Protein AF-A0A139CSY5-F1 (afdb_monomer_lite)

Secondary structure (DSSP, 8-state):
-------S-----S-EE-TTT-----HHHHH-TT--EEEETTEEEE-TTT-----HHHHH-TT--EE-HHHHHHHHHHHHHHHHHHHHHT---HHHHHHHHHHHHHHHHHHHHHHHHHHHHHTT---

Radius of gyration: 18.9 Å; chains: 1; bounding box: 46×35×54 Å

pLDDT: mean 87.31, std 15.64, range [30.72, 98.31]

Foldseek 3Di:
DDPPCPPDPPLLQEWDFQQVQFPLPCQLCVFQPQNQWDADPSGIDGNSVRDPRPCRSQVRRPRSRTHHSVVVVVVVVVVVVVVLVVVLVVDPDPVVNVVSVVVVVVVVVVSVVVVVVVVVVVVPDPD

Sequence (127 aa):
MNVYINTLCRVDTVPLVIKKKCVSCKKCVKKCPVDAISMNKGKALIDNDICINCGKCIKICPVKAILKNKEIVELEVESNIKSLKKGLEKSKNKKSRKRMVKNRMRQLKMQDRIIRKTIKEMKHLKL

Structure (mmCIF, N/CA/C/O backbone):
data_AF-A0A139CSY5-F1
#
_entry.id   AF-A0A139CSY5-F1
#
loop_
_atom_site.group_PDB
_atom_site.id
_atom_site.type_symbol
_atom_site.label_atom_id
_atom_site.label_alt_id
_atom_site.label_comp_id
_atom_site.label_asym_id
_atom_site.label_entity_id
_atom_site.label_seq_id
_atom_site.pdbx_PDB_ins_code
_atom_site.Cartn_x
_atom_site.Cartn_y
_atom_site.Cartn_z
_atom_site.occupancy
_atom_site.B_iso_or_equiv
_atom_site.auth_seq_id
_atom_site.auth_comp_id
_atom_site.auth_asym_id
_atom_site.auth_atom_id
_atom_site.pdbx_PDB_model_num
ATOM 1 N N . MET A 1 1 ? 10.394 -25.115 10.606 1.00 32.66 1 MET A N 1
ATOM 2 C CA . MET A 1 1 ? 9.950 -25.098 9.196 1.00 32.66 1 MET A CA 1
ATOM 3 C C . MET A 1 1 ? 9.064 -23.874 8.984 1.00 32.66 1 MET A C 1
ATOM 5 O O . MET A 1 1 ? 7.991 -23.815 9.561 1.00 32.66 1 MET A O 1
ATOM 9 N N . ASN A 1 2 ? 9.597 -22.866 8.286 1.00 32.47 2 ASN A N 1
ATOM 10 C CA . ASN A 1 2 ? 8.948 -21.652 7.767 1.00 32.47 2 ASN A CA 1
ATOM 11 C C . ASN A 1 2 ? 7.807 -21.005 8.575 1.00 32.47 2 ASN A C 1
ATOM 13 O O . ASN A 1 2 ? 6.630 -21.115 8.239 1.00 32.47 2 ASN A O 1
ATOM 17 N N . VAL A 1 3 ? 8.184 -20.171 9.549 1.00 30.72 3 VAL A N 1
ATOM 18 C CA . VAL A 1 3 ? 7.341 -19.047 9.975 1.00 30.72 3 VAL A CA 1
ATOM 19 C C . VAL A 1 3 ? 7.472 -17.964 8.899 1.00 30.72 3 VAL A C 1
ATOM 21 O O . VAL A 1 3 ? 8.251 -17.024 9.043 1.00 30.72 3 VAL A O 1
ATOM 24 N N . TYR A 1 4 ? 6.751 -18.108 7.784 1.00 38.88 4 TYR A N 1
ATOM 25 C CA . TYR A 1 4 ? 6.492 -16.972 6.899 1.00 38.88 4 TYR A CA 1
ATOM 26 C C . TYR A 1 4 ? 5.671 -15.967 7.706 1.00 38.88 4 TYR A C 1
ATOM 28 O O . TYR A 1 4 ? 4.453 -16.094 7.840 1.00 38.88 4 TYR A O 1
ATOM 36 N N . ILE A 1 5 ? 6.355 -14.987 8.296 1.00 40.25 5 ILE A N 1
ATOM 37 C CA . ILE A 1 5 ? 5.742 -13.817 8.920 1.00 40.25 5 ILE A CA 1
ATOM 38 C C . ILE A 1 5 ? 5.084 -13.017 7.792 1.00 40.25 5 ILE A C 1
ATOM 40 O O . ILE A 1 5 ? 5.633 -12.056 7.267 1.00 40.25 5 ILE A O 1
ATOM 44 N N . ASN A 1 6 ? 3.873 -13.419 7.422 1.00 43.91 6 ASN A N 1
ATOM 45 C CA . ASN A 1 6 ? 2.953 -12.643 6.598 1.00 43.91 6 ASN A CA 1
ATOM 46 C C . ASN A 1 6 ? 2.194 -11.619 7.473 1.00 43.91 6 ASN A C 1
ATOM 48 O O . ASN A 1 6 ? 0.984 -11.438 7.356 1.00 43.91 6 ASN A O 1
ATOM 52 N N . THR A 1 7 ? 2.899 -10.996 8.424 1.00 41.47 7 THR A N 1
ATOM 53 C CA . THR A 1 7 ? 2.322 -10.154 9.490 1.00 41.47 7 THR A CA 1
ATOM 54 C C . THR A 1 7 ? 3.149 -8.904 9.784 1.00 41.47 7 THR A C 1
ATOM 56 O O . THR A 1 7 ? 3.097 -8.351 10.882 1.00 41.47 7 THR A O 1
ATOM 59 N N . LEU A 1 8 ? 3.874 -8.385 8.795 1.00 46.59 8 LEU A N 1
ATOM 60 C CA . LEU A 1 8 ? 4.158 -6.952 8.773 1.00 46.59 8 LEU A CA 1
ATOM 61 C C . LEU A 1 8 ? 2.940 -6.281 8.142 1.00 46.59 8 LEU A C 1
ATOM 63 O O . LEU A 1 8 ? 2.536 -6.643 7.042 1.00 46.59 8 LEU A O 1
ATOM 67 N N . CYS A 1 9 ? 2.302 -5.377 8.891 1.00 44.44 9 CYS A N 1
ATOM 68 C CA . CYS A 1 9 ? 1.190 -4.550 8.432 1.00 44.44 9 CYS A CA 1
ATOM 69 C C . CYS A 1 9 ? 1.441 -4.120 6.986 1.00 44.44 9 CYS A C 1
ATOM 71 O O . CYS A 1 9 ? 2.410 -3.411 6.723 1.00 44.44 9 CYS A O 1
ATOM 73 N N . ARG A 1 10 ? 0.604 -4.616 6.070 1.00 50.03 10 ARG A N 1
ATOM 74 C CA . ARG A 1 10 ? 0.765 -4.496 4.623 1.00 50.03 10 ARG A CA 1
ATOM 75 C C . ARG A 1 10 ? 0.462 -3.061 4.183 1.00 50.03 10 ARG A C 1
ATOM 77 O O . ARG A 1 10 ? -0.546 -2.779 3.547 1.00 50.03 10 ARG A O 1
ATOM 84 N N . VAL A 1 11 ? 1.311 -2.123 4.589 1.00 56.06 11 VAL A N 1
ATOM 85 C CA . VAL A 1 11 ? 1.415 -0.847 3.897 1.00 56.06 11 VAL A CA 1
ATOM 86 C C . VAL A 1 11 ? 2.229 -1.189 2.664 1.00 56.06 11 VAL A C 1
ATOM 88 O O . VAL A 1 11 ? 3.455 -1.199 2.716 1.00 56.06 11 VAL A O 1
ATOM 91 N N . ASP A 1 12 ? 1.548 -1.611 1.600 1.00 64.19 12 ASP A N 1
ATOM 92 C CA . ASP A 1 12 ? 2.188 -1.831 0.310 1.00 64.19 12 ASP A CA 1
ATOM 93 C C . ASP A 1 12 ? 2.800 -0.481 -0.090 1.00 64.19 12 ASP A C 1
ATOM 95 O O . ASP A 1 12 ? 2.103 0.441 -0.511 1.00 64.19 12 ASP A O 1
ATOM 99 N N . THR A 1 13 ? 4.104 -0.314 0.131 1.00 68.94 13 THR A N 1
ATOM 100 C CA . THR A 1 13 ? 4.843 0.928 -0.129 1.00 68.94 13 THR A CA 1
ATOM 101 C C . THR A 1 13 ? 5.131 1.090 -1.615 1.00 68.94 13 THR A C 1
ATOM 103 O O . THR A 1 13 ? 6.117 1.716 -1.984 1.00 68.94 13 THR A O 1
ATOM 106 N N . VAL A 1 14 ? 4.290 0.532 -2.476 1.00 83.31 14 VAL A N 1
ATOM 107 C CA . VAL A 1 14 ? 4.338 0.754 -3.914 1.00 83.31 14 VAL A CA 1
ATOM 108 C C . VAL A 1 14 ? 3.211 1.683 -4.336 1.00 83.31 14 VAL A C 1
ATOM 110 O O . VAL A 1 14 ? 2.225 1.852 -3.611 1.00 83.31 14 VAL A O 1
ATOM 113 N N . PRO A 1 15 ? 3.286 2.250 -5.548 1.00 90.06 15 PRO A N 1
ATOM 114 C CA . PRO A 1 15 ? 2.179 3.014 -6.087 1.00 90.06 15 PRO A CA 1
ATOM 115 C C . PRO A 1 15 ? 0.888 2.178 -6.174 1.00 90.06 15 PRO A C 1
ATOM 117 O O . PRO A 1 15 ? 0.857 1.104 -6.773 1.00 90.06 15 PRO A O 1
ATOM 120 N N . LEU A 1 16 ? -0.212 2.683 -5.616 1.00 89.44 16 LEU A N 1
ATOM 121 C CA . LEU A 1 16 ? -1.491 1.967 -5.601 1.00 89.44 16 LEU A CA 1
ATOM 122 C C . LEU A 1 16 ? -2.243 2.154 -6.922 1.00 89.44 16 LEU A C 1
ATOM 124 O O . LEU A 1 16 ? -2.526 3.283 -7.325 1.00 89.44 16 LEU A O 1
ATOM 128 N N . VAL A 1 17 ? -2.656 1.053 -7.555 1.00 92.31 17 VAL A N 1
ATOM 129 C CA . VAL A 1 17 ? -3.521 1.082 -8.745 1.00 92.31 17 VAL A CA 1
ATOM 130 C C . VAL A 1 17 ? -5.000 1.087 -8.345 1.00 92.31 17 VAL A C 1
ATOM 132 O O . VAL A 1 17 ? -5.549 0.092 -7.869 1.00 92.31 17 VAL A O 1
ATOM 135 N N . ILE A 1 18 ? -5.701 2.178 -8.645 1.00 93.12 18 ILE A N 1
ATOM 136 C CA . ILE A 1 18 ? -7.159 2.266 -8.547 1.00 93.12 18 ILE A CA 1
ATOM 137 C C . ILE A 1 18 ? -7.774 1.485 -9.718 1.00 93.12 18 ILE A C 1
ATOM 139 O O . ILE A 1 18 ? -7.982 2.022 -10.812 1.00 93.12 18 ILE A O 1
ATOM 143 N N . LYS A 1 19 ? -8.106 0.206 -9.494 1.00 93.44 19 LYS A N 1
ATOM 144 C CA . LYS A 1 19 ? -8.629 -0.712 -10.532 1.00 93.44 19 LYS A CA 1
ATOM 145 C C . LYS A 1 19 ? -9.820 -0.141 -11.317 1.00 93.44 19 LYS A C 1
ATOM 147 O O . LYS A 1 19 ? -9.879 -0.308 -12.535 1.00 93.44 19 LYS A O 1
ATOM 152 N N . LYS A 1 20 ? -10.724 0.594 -10.658 1.00 95.50 20 LYS A N 1
ATOM 153 C CA . LYS A 1 20 ? -11.876 1.245 -11.314 1.00 95.50 20 LYS A CA 1
ATOM 154 C C . LYS A 1 20 ? -11.494 2.347 -12.313 1.00 95.50 20 LYS A C 1
ATOM 156 O O . LYS A 1 20 ? -12.227 2.562 -13.263 1.00 95.50 20 LYS A O 1
ATOM 161 N N . LYS A 1 21 ? -10.345 3.011 -12.134 1.00 96.31 21 LYS A N 1
ATOM 162 C CA . LYS A 1 21 ? -9.845 4.053 -13.052 1.00 96.31 21 LYS A CA 1
ATOM 163 C C . LYS A 1 21 ? -8.924 3.501 -14.140 1.00 96.31 21 LYS A C 1
ATOM 165 O O . LYS A 1 21 ? -8.732 4.142 -15.162 1.00 96.31 21 LYS A O 1
ATOM 170 N N . CYS A 1 22 ? -8.301 2.343 -13.924 1.00 97.81 22 CYS A N 1
ATOM 171 C CA . CYS A 1 22 ? -7.352 1.773 -14.877 1.00 97.81 22 CYS A CA 1
ATOM 172 C C . CYS A 1 22 ? -8.057 1.332 -16.173 1.00 97.81 22 CYS A C 1
ATOM 174 O O . CYS A 1 22 ? -8.915 0.452 -16.142 1.00 97.81 22 CYS A O 1
ATOM 176 N N . VAL A 1 23 ? -7.638 1.897 -17.308 1.00 97.75 23 VAL A N 1
ATOM 177 C CA . VAL A 1 23 ? -8.173 1.618 -18.658 1.00 97.75 23 VAL A CA 1
ATOM 178 C C . VAL A 1 23 ? -7.288 0.675 -19.483 1.00 97.75 23 VAL A C 1
ATOM 180 O O . VAL A 1 23 ? -7.315 0.692 -20.705 1.00 97.75 23 VAL A O 1
ATOM 183 N N . SER A 1 24 ? -6.424 -0.104 -18.828 1.00 97.56 24 SER A N 1
ATOM 184 C CA . SER A 1 24 ? -5.666 -1.188 -19.482 1.00 97.56 24 SER A CA 1
ATOM 1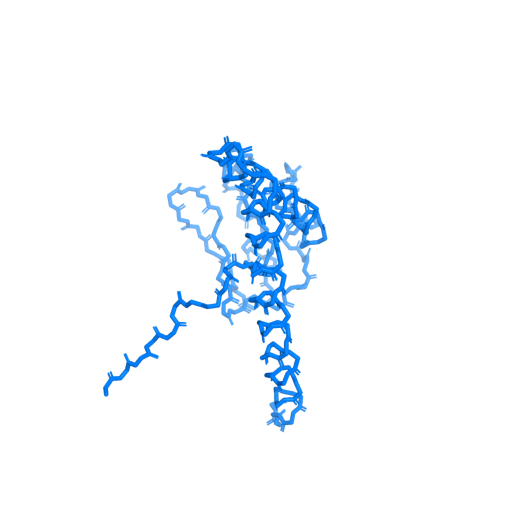85 C C . SER A 1 24 ? -4.729 -0.767 -20.628 1.00 97.56 24 SER A C 1
ATOM 187 O O . SER A 1 24 ? -4.285 -1.615 -21.391 1.00 97.56 24 SER A O 1
ATOM 189 N N . CYS A 1 25 ? -4.356 0.515 -20.728 1.00 97.88 25 CYS A N 1
ATOM 190 C CA . CYS A 1 25 ? -3.542 1.047 -21.835 1.00 97.88 25 CYS A CA 1
ATOM 191 C C . CYS A 1 25 ? -2.058 0.617 -21.838 1.00 97.88 25 CYS A C 1
ATOM 193 O O . CYS A 1 25 ? -1.310 0.992 -22.738 1.00 97.88 25 CYS A O 1
ATOM 195 N N . LYS A 1 26 ? -1.600 -0.115 -20.811 1.00 97.94 26 LYS A N 1
ATOM 196 C CA . LYS A 1 26 ? -0.237 -0.674 -20.659 1.00 97.94 26 LYS A CA 1
ATOM 197 C C . LYS A 1 26 ? 0.936 0.331 -20.686 1.00 97.94 26 LYS A C 1
ATOM 199 O O . LYS A 1 26 ? 2.088 -0.088 -20.641 1.00 97.94 26 LYS A O 1
ATOM 204 N N . LYS A 1 27 ? 0.698 1.651 -20.684 1.00 98.31 27 LYS A N 1
ATOM 205 C CA . LYS A 1 27 ? 1.777 2.666 -20.651 1.00 98.31 27 LYS A CA 1
ATOM 206 C C . LYS A 1 27 ? 2.686 2.545 -19.420 1.00 98.31 27 LYS A C 1
ATOM 208 O O . LYS A 1 27 ? 3.887 2.757 -19.532 1.00 98.31 27 LYS A O 1
ATOM 213 N N . CYS A 1 28 ? 2.120 2.198 -18.262 1.00 98.25 28 CYS A N 1
ATOM 214 C CA . CYS A 1 28 ? 2.878 1.978 -17.028 1.00 98.25 28 CYS A CA 1
ATOM 215 C C . CYS A 1 28 ? 3.812 0.765 -17.123 1.00 98.25 28 CYS A C 1
ATOM 217 O O . CYS A 1 28 ? 4.958 0.882 -16.706 1.00 98.25 28 CYS A O 1
ATOM 219 N N . VAL A 1 29 ? 3.346 -0.336 -17.724 1.00 98.12 29 VAL A N 1
ATOM 220 C CA . VAL A 1 29 ? 4.141 -1.548 -17.983 1.00 98.12 29 VAL A CA 1
ATOM 221 C C . VAL A 1 29 ? 5.369 -1.188 -18.819 1.00 98.12 29 VAL A C 1
ATOM 223 O O . VAL A 1 29 ? 6.489 -1.341 -18.356 1.00 98.12 29 VAL A O 1
ATOM 226 N N . LYS A 1 30 ? 5.166 -0.550 -19.982 1.00 97.94 30 LYS A N 1
ATOM 227 C CA . LYS A 1 30 ? 6.250 -0.166 -20.911 1.00 97.94 30 LYS A CA 1
ATOM 228 C C . LYS A 1 30 ? 7.286 0.817 -20.343 1.00 97.94 30 LYS A C 1
ATOM 230 O O . LYS A 1 30 ? 8.316 1.039 -20.968 1.00 97.94 30 LYS A O 1
ATOM 235 N N . LYS A 1 31 ? 6.983 1.512 -19.243 1.00 98.00 31 LYS A N 1
ATOM 236 C CA . LYS A 1 31 ? 7.868 2.531 -18.648 1.00 98.00 31 LYS A CA 1
ATOM 237 C C . LYS A 1 31 ? 8.459 2.108 -17.308 1.00 98.00 31 LYS A C 1
ATOM 239 O O . LYS A 1 31 ? 9.216 2.893 -16.730 1.00 98.00 31 LYS A O 1
ATOM 244 N N . CYS A 1 32 ? 8.117 0.923 -16.808 1.00 98.00 32 CYS A N 1
ATOM 245 C CA . CYS A 1 32 ? 8.731 0.387 -15.605 1.00 98.00 32 CYS A CA 1
ATOM 246 C C . CYS A 1 32 ? 10.181 -0.011 -15.925 1.00 98.00 32 CYS A C 1
ATOM 248 O O . CYS A 1 32 ? 10.379 -0.829 -16.809 1.00 98.00 32 CYS A O 1
ATOM 250 N N . PRO A 1 33 ? 11.199 0.563 -15.263 1.00 97.56 33 PRO A N 1
ATOM 251 C CA . PRO A 1 33 ? 12.598 0.273 -15.587 1.00 97.56 33 PRO A CA 1
ATOM 252 C C . PRO A 1 33 ? 13.097 -1.064 -15.022 1.00 97.56 33 PRO A C 1
ATOM 254 O O . PRO A 1 33 ? 14.224 -1.443 -15.293 1.00 97.56 33 PRO A O 1
ATOM 257 N N . VAL A 1 34 ? 12.286 -1.715 -14.189 1.00 97.50 34 VAL A N 1
ATOM 258 C CA . VAL A 1 34 ? 12.605 -2.960 -13.475 1.00 97.50 34 VAL A CA 1
ATOM 259 C C . VAL A 1 34 ? 11.511 -4.009 -13.689 1.00 97.50 34 VAL A C 1
ATOM 261 O O . VAL A 1 34 ? 11.353 -4.907 -12.878 1.00 97.50 34 VAL A O 1
ATOM 264 N N . ASP A 1 35 ? 10.656 -3.815 -14.700 1.00 97.06 35 ASP A N 1
ATOM 265 C CA . ASP A 1 35 ? 9.571 -4.735 -15.075 1.00 97.06 35 ASP A CA 1
ATOM 266 C C . ASP A 1 35 ? 8.607 -5.166 -13.950 1.00 97.06 35 ASP A C 1
ATOM 268 O O . ASP A 1 35 ? 7.838 -6.110 -14.086 1.00 97.06 35 ASP A O 1
ATOM 272 N N . ALA A 1 36 ? 8.529 -4.384 -12.870 1.00 96.94 36 ALA A N 1
ATOM 273 C CA . ALA A 1 36 ? 7.663 -4.641 -11.716 1.00 96.94 36 ALA A CA 1
ATOM 274 C C . ALA A 1 36 ? 6.149 -4.486 -11.983 1.00 96.94 36 ALA A C 1
ATOM 276 O O . ALA A 1 36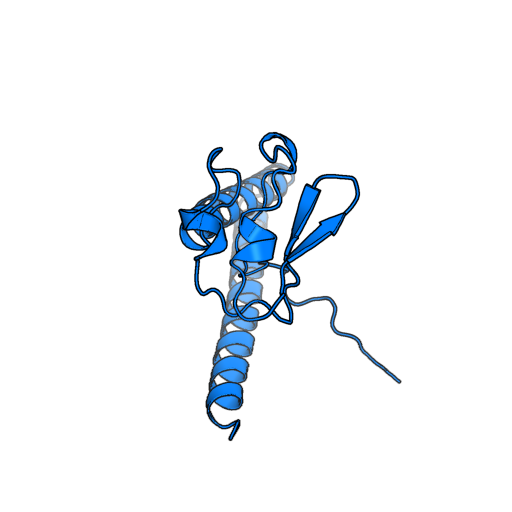 ? 5.376 -4.382 -11.035 1.00 96.94 36 ALA A O 1
ATOM 277 N N . ILE A 1 37 ? 5.686 -4.354 -13.232 1.00 97.38 37 ILE A N 1
ATOM 278 C CA . ILE A 1 37 ? 4.265 -4.114 -13.531 1.00 97.38 37 ILE A CA 1
ATOM 279 C C . ILE A 1 37 ? 3.782 -5.090 -14.595 1.00 97.38 37 ILE A C 1
ATOM 281 O O . ILE A 1 37 ? 4.254 -5.064 -15.728 1.00 97.38 37 ILE A O 1
ATOM 285 N N . SER A 1 38 ? 2.755 -5.864 -14.258 1.00 96.94 38 SER A N 1
ATOM 286 C CA . SER A 1 38 ? 2.085 -6.800 -15.160 1.00 96.94 38 SER A CA 1
ATOM 287 C C . SER A 1 38 ? 0.600 -6.454 -15.325 1.00 96.94 38 SER A C 1
ATOM 289 O O . SER A 1 38 ? 0.058 -5.562 -14.664 1.00 96.94 38 SER A O 1
ATOM 291 N N . MET A 1 39 ? -0.075 -7.131 -16.257 1.00 97.12 39 MET A N 1
ATOM 292 C CA . MET A 1 39 ? -1.522 -7.010 -16.447 1.00 97.12 39 MET A CA 1
ATOM 293 C C . MET A 1 39 ? -2.214 -8.258 -15.906 1.00 97.12 39 MET A C 1
ATOM 295 O O . MET A 1 39 ? -1.959 -9.358 -16.381 1.00 97.12 39 MET A O 1
ATOM 299 N N . ASN A 1 40 ? -3.139 -8.085 -14.965 1.00 94.31 40 ASN A N 1
ATOM 300 C CA . ASN A 1 40 ? -3.934 -9.163 -14.384 1.00 94.31 40 ASN A CA 1
ATOM 301 C C . ASN A 1 40 ? -5.424 -8.798 -14.451 1.00 94.31 40 ASN A C 1
ATOM 303 O O . ASN A 1 40 ? -5.824 -7.726 -13.987 1.00 94.31 40 ASN A O 1
ATOM 307 N N . LYS A 1 41 ? -6.248 -9.659 -15.065 1.00 94.19 41 LYS A N 1
ATOM 308 C CA . LYS A 1 41 ? -7.693 -9.426 -15.294 1.00 94.19 41 LYS A CA 1
ATOM 309 C C . LYS A 1 41 ? -7.978 -8.038 -15.890 1.00 94.19 41 LYS A C 1
ATOM 311 O O . LYS A 1 41 ? -8.831 -7.288 -15.420 1.00 94.19 41 LYS A O 1
ATOM 316 N N . GLY A 1 42 ? -7.177 -7.657 -16.885 1.00 94.12 42 GLY A N 1
ATOM 317 C CA . GLY A 1 42 ? -7.271 -6.361 -17.554 1.00 94.12 42 GLY A CA 1
ATOM 318 C C . GLY A 1 42 ? -6.805 -5.166 -16.717 1.00 94.12 42 GLY A C 1
ATOM 319 O O . GLY A 1 42 ? -6.899 -4.042 -17.190 1.00 94.12 42 GLY A O 1
ATOM 320 N N . LYS A 1 43 ? -6.272 -5.331 -15.505 1.00 96.88 43 LYS A N 1
ATOM 321 C CA . LYS A 1 43 ? -5.804 -4.214 -14.667 1.00 96.88 43 LYS A CA 1
ATOM 322 C C . LYS A 1 43 ? -4.308 -4.310 -14.420 1.00 96.88 43 LYS A C 1
ATOM 324 O O . LYS A 1 43 ? -3.759 -5.402 -14.354 1.00 96.88 43 LYS A O 1
ATOM 329 N N . ALA A 1 44 ? -3.655 -3.157 -14.300 1.00 97.19 44 ALA A N 1
ATOM 330 C CA . ALA A 1 44 ? -2.253 -3.130 -13.911 1.00 97.19 44 ALA A CA 1
ATOM 331 C C . ALA A 1 44 ? -2.110 -3.655 -12.475 1.00 97.19 44 ALA A C 1
ATOM 333 O O . ALA A 1 44 ? -2.882 -3.265 -11.592 1.00 97.19 44 ALA A O 1
ATOM 334 N N . LEU A 1 45 ? -1.132 -4.525 -12.267 1.00 94.81 45 LEU A N 1
ATOM 335 C CA . LEU A 1 45 ? -0.711 -5.039 -10.972 1.00 94.81 45 LEU A CA 1
ATOM 336 C C . LEU A 1 45 ? 0.769 -4.697 -10.809 1.00 94.81 45 LEU A C 1
ATOM 338 O O . LEU A 1 45 ? 1.546 -4.920 -11.735 1.00 94.81 45 LEU A O 1
ATOM 342 N N . ILE A 1 46 ? 1.130 -4.109 -9.671 1.00 93.38 46 ILE A N 1
ATOM 343 C CA . ILE A 1 46 ? 2.521 -3.795 -9.343 1.00 93.38 46 ILE A CA 1
ATOM 344 C C . ILE A 1 46 ? 3.024 -4.882 -8.400 1.00 93.38 46 ILE A C 1
ATOM 346 O O . ILE A 1 46 ? 2.332 -5.219 -7.441 1.00 93.38 46 ILE A O 1
ATOM 350 N N . ASP A 1 47 ? 4.186 -5.438 -8.717 1.00 92.38 47 ASP A N 1
ATOM 351 C CA . ASP A 1 47 ? 4.910 -6.364 -7.860 1.00 92.38 47 ASP A CA 1
ATOM 352 C C . ASP A 1 47 ? 5.669 -5.574 -6.788 1.00 92.38 47 ASP A C 1
ATOM 354 O O . ASP A 1 47 ? 6.491 -4.708 -7.103 1.00 92.38 47 ASP A O 1
ATOM 358 N N . ASN A 1 48 ? 5.368 -5.853 -5.522 1.00 87.62 48 ASN A N 1
ATOM 359 C CA . ASN A 1 48 ? 5.918 -5.110 -4.395 1.00 87.62 48 ASN A CA 1
ATOM 360 C C . ASN A 1 48 ? 7.375 -5.443 -4.111 1.00 87.62 48 ASN A C 1
ATOM 362 O O . ASN A 1 48 ? 8.092 -4.577 -3.613 1.00 87.62 48 ASN A O 1
ATOM 366 N N . ASP A 1 49 ? 7.801 -6.654 -4.453 1.00 87.88 49 ASP A N 1
ATOM 367 C CA . ASP A 1 49 ? 9.143 -7.135 -4.149 1.00 87.88 49 ASP A CA 1
ATOM 368 C C . ASP A 1 49 ? 10.158 -6.617 -5.180 1.00 87.88 49 ASP A C 1
ATOM 370 O O . ASP A 1 49 ? 11.344 -6.488 -4.886 1.00 87.88 49 ASP A O 1
ATOM 374 N N . ILE A 1 50 ? 9.682 -6.243 -6.374 1.00 91.31 50 ILE A N 1
ATOM 375 C CA . ILE A 1 50 ? 10.512 -5.734 -7.478 1.00 91.31 50 ILE A CA 1
ATOM 376 C C . ILE A 1 50 ? 10.429 -4.201 -7.595 1.00 91.31 50 ILE A C 1
ATOM 378 O O . ILE A 1 50 ? 11.350 -3.541 -8.084 1.00 91.31 50 ILE A O 1
ATOM 382 N N . CYS A 1 51 ? 9.320 -3.581 -7.180 1.00 93.06 51 CYS A N 1
ATOM 383 C CA . CYS A 1 51 ? 9.112 -2.151 -7.391 1.00 93.06 51 CYS A CA 1
ATOM 384 C C . CYS A 1 51 ? 10.102 -1.277 -6.601 1.00 93.06 51 CYS A C 1
ATOM 386 O O . CYS A 1 51 ? 10.019 -1.129 -5.387 1.00 93.06 51 CYS A O 1
ATOM 388 N N . ILE A 1 52 ? 10.948 -0.545 -7.326 1.00 92.00 52 ILE A N 1
ATOM 389 C CA . ILE A 1 52 ? 11.916 0.403 -6.746 1.00 92.00 52 ILE A CA 1
ATOM 390 C C . ILE A 1 52 ? 11.349 1.808 -6.470 1.00 92.00 52 ILE A C 1
ATOM 392 O O . ILE A 1 52 ? 12.099 2.767 -6.311 1.00 92.00 52 ILE A O 1
ATOM 396 N N . ASN A 1 53 ? 10.025 1.993 -6.502 1.00 91.31 53 ASN A N 1
ATOM 397 C CA . ASN A 1 53 ? 9.377 3.285 -6.225 1.00 91.31 53 ASN A CA 1
ATOM 398 C C . ASN A 1 53 ? 9.822 4.488 -7.092 1.00 91.31 53 ASN A C 1
ATOM 400 O O . ASN A 1 53 ? 9.649 5.644 -6.708 1.00 91.31 53 ASN A O 1
ATOM 404 N N . CYS A 1 54 ? 10.305 4.259 -8.319 1.00 94.06 54 CYS A N 1
ATOM 405 C CA . CYS A 1 54 ? 10.789 5.341 -9.196 1.00 94.06 54 CYS A CA 1
ATOM 406 C C . CYS A 1 54 ? 9.703 6.340 -9.668 1.00 94.06 54 CYS A C 1
ATOM 408 O O . CYS A 1 54 ? 10.013 7.396 -10.220 1.00 94.06 54 CYS A O 1
ATOM 410 N N . GLY A 1 55 ? 8.415 5.999 -9.532 1.00 93.12 55 GLY A N 1
ATOM 411 C CA . GLY A 1 55 ? 7.286 6.883 -9.850 1.00 93.12 55 GLY A CA 1
ATOM 412 C C . GLY A 1 55 ? 7.013 7.136 -11.343 1.00 93.12 55 GLY A C 1
ATOM 413 O O . GLY A 1 55 ? 6.106 7.908 -11.666 1.00 93.12 55 GLY A O 1
ATOM 414 N N . LYS A 1 56 ? 7.731 6.489 -12.275 1.00 96.50 56 LYS A N 1
ATOM 415 C CA . LYS A 1 56 ? 7.499 6.638 -13.730 1.00 96.50 56 LYS A CA 1
ATOM 416 C C . LYS A 1 56 ? 6.077 6.232 -14.142 1.00 96.50 56 LYS A C 1
ATOM 418 O O . LYS A 1 56 ? 5.444 6.928 -14.935 1.00 96.50 56 LYS A O 1
ATOM 423 N N . CYS A 1 57 ? 5.553 5.150 -13.562 1.00 97.12 57 CYS A N 1
ATOM 424 C CA . CYS A 1 57 ? 4.197 4.655 -13.821 1.00 97.12 57 CYS A CA 1
ATOM 425 C C . CYS A 1 57 ? 3.105 5.675 -13.452 1.00 97.12 57 CYS A C 1
ATOM 427 O O . CYS A 1 57 ? 2.105 5.781 -14.159 1.00 97.12 57 CYS A O 1
ATOM 429 N N . ILE A 1 58 ? 3.328 6.461 -12.396 1.00 95.81 58 ILE A N 1
ATOM 430 C CA . ILE A 1 58 ? 2.417 7.511 -11.930 1.00 95.81 58 ILE A CA 1
ATOM 431 C C . ILE A 1 58 ? 2.376 8.646 -12.950 1.00 95.81 58 ILE A C 1
ATOM 433 O O . ILE A 1 58 ? 1.302 9.020 -13.414 1.00 95.81 58 ILE A O 1
ATOM 437 N N . LYS A 1 59 ? 3.554 9.146 -13.348 1.00 96.19 59 LYS A N 1
ATOM 438 C CA . LYS A 1 59 ? 3.679 10.261 -14.300 1.00 96.19 59 LYS A CA 1
ATOM 439 C C . LYS A 1 59 ? 3.069 9.938 -15.667 1.00 96.19 59 LYS A C 1
ATOM 441 O O . LYS A 1 59 ? 2.473 10.810 -16.282 1.00 96.19 59 LYS A O 1
ATOM 446 N N . ILE A 1 60 ? 3.209 8.696 -16.140 1.00 97.75 60 ILE A N 1
ATOM 447 C CA . ILE A 1 60 ? 2.751 8.302 -17.482 1.00 97.75 60 ILE A CA 1
ATOM 448 C C . ILE A 1 60 ? 1.274 7.882 -17.538 1.00 97.75 60 ILE A C 1
ATOM 450 O O . ILE A 1 60 ? 0.741 7.681 -18.630 1.00 97.75 60 ILE A O 1
ATOM 454 N N . CYS A 1 61 ? 0.603 7.689 -16.397 1.00 97.94 61 CYS A N 1
ATOM 455 C CA . CYS A 1 61 ? -0.773 7.203 -16.381 1.00 97.94 61 CYS A CA 1
ATOM 456 C C . CYS A 1 61 ? -1.746 8.309 -16.841 1.00 97.94 61 CYS A C 1
ATOM 458 O O . CYS A 1 61 ? -1.995 9.243 -16.078 1.00 97.94 61 CYS A O 1
ATOM 460 N N . PRO A 1 62 ? -2.368 8.199 -18.033 1.00 97.38 62 PRO A N 1
ATOM 461 C CA . PRO A 1 62 ? -3.171 9.290 -18.599 1.00 97.38 62 PRO A CA 1
ATOM 462 C C . PRO A 1 62 ? -4.453 9.564 -17.802 1.00 97.38 62 PRO A C 1
ATOM 464 O O . PRO A 1 62 ? -4.967 10.672 -17.798 1.00 97.38 62 PRO A O 1
ATOM 467 N N . VAL A 1 63 ? -4.950 8.550 -17.093 1.00 97.56 63 VAL A N 1
ATOM 468 C CA . VAL A 1 63 ? -6.190 8.590 -16.303 1.00 97.56 63 VAL A CA 1
ATOM 469 C C . VAL A 1 63 ? -5.929 8.735 -14.800 1.00 97.56 63 VAL A C 1
ATOM 471 O O . VAL A 1 63 ? -6.843 8.551 -13.996 1.00 97.56 63 VAL A O 1
ATOM 474 N N . LYS A 1 64 ? -4.674 9.011 -14.401 1.00 95.56 64 LYS A N 1
ATOM 475 C CA . LYS A 1 64 ? -4.254 9.163 -12.992 1.00 95.56 64 LYS A CA 1
ATOM 476 C C . LYS A 1 64 ? -4.781 8.028 -12.097 1.00 95.56 64 LYS A C 1
ATOM 478 O O . LYS A 1 64 ? -5.301 8.246 -11.005 1.00 95.56 64 LYS A O 1
ATOM 483 N N . ALA A 1 65 ? -4.697 6.796 -12.601 1.00 96.12 65 ALA A N 1
ATOM 484 C CA . ALA A 1 65 ? -5.168 5.602 -11.903 1.00 96.12 65 ALA A CA 1
ATOM 485 C C . ALA A 1 65 ? -4.135 5.027 -10.924 1.00 96.12 65 ALA A C 1
ATOM 487 O O . ALA A 1 65 ? -4.441 4.037 -10.270 1.00 96.12 65 ALA A O 1
ATOM 488 N N . ILE A 1 66 ? -2.931 5.599 -10.844 1.00 94.25 66 ILE A N 1
ATOM 489 C CA . ILE A 1 66 ? -1.844 5.134 -9.979 1.00 94.25 66 ILE A CA 1
ATOM 490 C C . ILE A 1 66 ? -1.476 6.273 -9.021 1.00 94.25 66 ILE A C 1
ATOM 492 O O . ILE A 1 66 ? -1.144 7.358 -9.495 1.00 94.25 66 ILE A O 1
ATOM 496 N N . LEU A 1 67 ? -1.561 6.034 -7.711 1.00 88.38 67 LEU A N 1
ATOM 497 C CA . LEU A 1 67 ? -1.325 7.033 -6.657 1.00 88.38 67 LEU A CA 1
ATOM 498 C C . LEU A 1 67 ? 0.063 6.899 -6.021 1.00 88.38 67 LEU A C 1
ATOM 500 O O . LEU A 1 67 ? 0.642 5.811 -6.019 1.00 88.38 67 LEU A O 1
ATOM 504 N N . LYS A 1 68 ? 0.590 7.996 -5.462 1.00 82.88 68 LYS A N 1
ATOM 505 C CA . LYS A 1 68 ? 1.870 7.998 -4.724 1.00 82.88 68 LYS A CA 1
ATOM 506 C C . LYS A 1 68 ? 1.685 7.536 -3.282 1.00 82.88 68 LYS A C 1
ATOM 508 O O . LYS A 1 68 ? 0.675 7.830 -2.656 1.00 82.88 68 LYS A O 1
ATOM 513 N N . ASN A 1 69 ? 2.744 6.977 -2.698 1.00 73.69 69 ASN A N 1
ATOM 514 C CA . ASN A 1 69 ? 2.768 6.537 -1.300 1.00 73.69 69 ASN A CA 1
ATOM 515 C C . ASN A 1 69 ? 2.329 7.615 -0.298 1.00 73.69 69 ASN A C 1
ATOM 517 O O . ASN A 1 69 ? 1.636 7.298 0.658 1.00 73.69 69 ASN A O 1
ATOM 521 N N . LYS A 1 70 ? 2.687 8.890 -0.512 1.00 68.94 70 LYS A N 1
ATOM 522 C CA . LYS A 1 70 ? 2.288 9.983 0.395 1.00 68.94 70 LYS A CA 1
ATOM 523 C C . LYS A 1 70 ? 0.765 10.139 0.480 1.00 68.94 70 LYS A C 1
ATOM 525 O O . LYS A 1 70 ? 0.242 10.318 1.570 1.00 68.94 70 LYS A O 1
ATOM 530 N N . GLU A 1 71 ? 0.071 10.004 -0.649 1.00 68.38 71 GLU A N 1
ATOM 531 C CA . GLU A 1 71 ? -1.396 10.067 -0.717 1.00 68.38 71 GLU A CA 1
ATOM 532 C C . GLU A 1 71 ? -2.037 8.857 -0.009 1.00 68.38 71 GLU A C 1
ATOM 534 O O . GLU A 1 71 ? -3.152 8.946 0.492 1.00 68.38 71 GLU A O 1
ATOM 539 N N . ILE A 1 72 ? -1.321 7.730 0.082 1.00 73.19 72 ILE A N 1
ATOM 540 C CA . ILE A 1 72 ? -1.772 6.517 0.781 1.00 73.19 72 ILE A CA 1
ATOM 541 C C . ILE A 1 72 ? -1.634 6.666 2.303 1.00 73.19 72 ILE A C 1
ATOM 543 O O . ILE A 1 72 ? -2.499 6.190 3.033 1.00 73.19 72 ILE A O 1
ATOM 547 N N . VAL A 1 73 ? -0.584 7.340 2.796 1.00 80.50 73 VAL A N 1
ATOM 548 C CA . VAL A 1 73 ? -0.333 7.492 4.245 1.00 80.50 73 VAL A CA 1
ATOM 549 C C . VAL A 1 73 ? -1.522 8.138 4.953 1.00 80.50 73 VAL A C 1
ATOM 551 O O . VAL A 1 73 ? -1.956 7.645 5.990 1.00 80.50 73 VAL A O 1
ATOM 554 N N . GLU A 1 74 ? -2.070 9.215 4.396 1.00 81.69 74 GLU A N 1
ATOM 555 C CA . GLU A 1 74 ? -3.198 9.932 5.003 1.00 81.69 74 GLU A CA 1
ATOM 556 C C . GLU A 1 74 ? -4.460 9.061 5.058 1.00 81.69 74 GLU A C 1
ATOM 558 O O . GLU A 1 74 ? -5.087 8.949 6.114 1.00 81.69 74 GLU A O 1
ATOM 563 N N . LEU A 1 75 ? -4.770 8.360 3.961 1.00 80.62 75 LEU A N 1
ATOM 564 C CA . LEU A 1 75 ? -5.899 7.426 3.887 1.00 80.62 75 LEU A CA 1
ATOM 565 C C . LEU A 1 75 ? -5.760 6.277 4.893 1.00 80.62 75 LEU A C 1
ATOM 567 O O . LEU A 1 75 ? -6.735 5.866 5.526 1.00 80.62 75 LEU A O 1
ATOM 571 N N . GLU A 1 76 ? -4.544 5.765 5.067 1.00 82.50 76 GLU A N 1
ATOM 572 C CA . GLU A 1 76 ? -4.264 4.672 5.992 1.00 82.50 76 GLU A CA 1
ATOM 573 C C . GLU A 1 76 ? -4.366 5.132 7.451 1.00 82.50 76 GLU A C 1
ATOM 575 O O . GLU A 1 76 ? -4.939 4.431 8.290 1.00 82.50 76 GLU A O 1
ATOM 580 N N . VAL A 1 77 ? -3.876 6.332 7.777 1.00 87.00 77 VAL A N 1
ATOM 581 C CA . VAL A 1 77 ? -4.063 6.928 9.109 1.00 87.00 77 VAL A CA 1
ATOM 582 C C . VAL A 1 77 ? -5.551 7.095 9.402 1.00 87.00 77 VAL A C 1
ATOM 584 O O . VAL A 1 77 ? -6.016 6.676 10.467 1.00 87.00 77 VAL A O 1
ATOM 587 N N . GLU A 1 78 ? -6.314 7.642 8.457 1.00 88.38 78 GLU A N 1
ATOM 588 C CA . GLU A 1 78 ? -7.755 7.822 8.615 1.00 88.38 78 GLU A CA 1
ATOM 589 C C . GLU A 1 78 ? -8.466 6.480 8.854 1.00 88.38 78 GLU A C 1
ATOM 591 O O . GLU A 1 78 ? -9.219 6.332 9.825 1.00 88.38 78 GLU A O 1
ATOM 596 N N . SER A 1 79 ? -8.175 5.474 8.027 1.00 87.88 79 SER A N 1
ATOM 597 C CA . SER A 1 79 ? -8.712 4.114 8.149 1.00 87.88 79 SER A CA 1
ATOM 598 C C . SER A 1 79 ? -8.396 3.481 9.512 1.00 8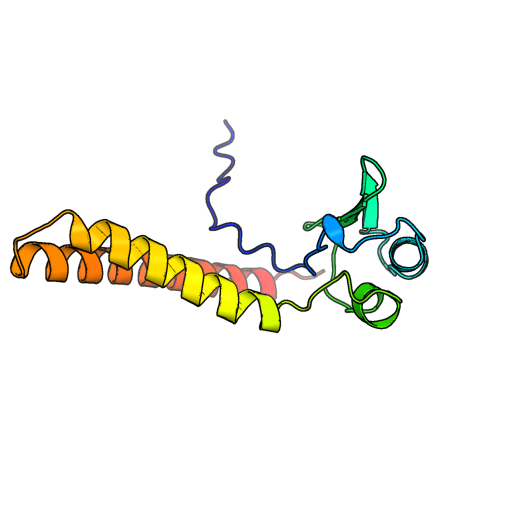7.88 79 SER A C 1
ATOM 600 O O . SER A 1 79 ? -9.282 2.927 10.181 1.00 87.88 79 SER A O 1
ATOM 602 N N . ASN A 1 80 ? -7.154 3.625 9.979 1.00 87.88 80 ASN A N 1
ATOM 603 C CA . ASN A 1 80 ? -6.709 3.119 11.275 1.00 87.88 80 ASN A CA 1
ATOM 604 C C . ASN A 1 80 ? -7.447 3.788 12.441 1.00 87.88 80 ASN A C 1
ATOM 606 O O . ASN A 1 80 ? -7.919 3.102 13.357 1.00 87.88 80 ASN A O 1
ATOM 610 N N . ILE A 1 81 ? -7.596 5.115 12.407 1.00 93.25 81 ILE A N 1
ATOM 611 C CA . ILE A 1 81 ? -8.326 5.861 13.439 1.00 93.25 81 ILE A CA 1
ATOM 612 C C . ILE A 1 81 ? -9.813 5.508 13.417 1.00 93.25 81 ILE A C 1
ATOM 614 O O . ILE A 1 81 ? -10.400 5.293 14.480 1.00 93.25 81 ILE A O 1
ATOM 618 N N . LYS A 1 82 ? -10.426 5.388 12.235 1.00 94.50 82 LYS A N 1
ATOM 619 C CA . LYS A 1 82 ? -11.825 4.965 12.086 1.00 94.50 82 LYS A CA 1
ATOM 620 C C . LYS A 1 82 ? -12.057 3.582 12.694 1.00 94.50 82 LYS A C 1
ATOM 622 O O . LYS A 1 82 ? -13.007 3.392 13.453 1.00 94.50 82 LYS A O 1
ATOM 627 N N . SER A 1 83 ? -11.170 2.633 12.410 1.00 90.56 83 SER A N 1
ATOM 628 C CA . SER A 1 83 ? -11.236 1.275 12.959 1.00 90.56 83 SER A CA 1
ATOM 629 C C . SER A 1 83 ? -11.077 1.263 14.481 1.00 90.56 83 SER A C 1
ATOM 631 O O . SER A 1 83 ? -11.830 0.579 15.179 1.00 90.56 83 SER A O 1
ATOM 633 N N . LEU A 1 84 ? -10.159 2.074 15.019 1.00 90.75 84 LEU A N 1
ATOM 634 C CA . LEU A 1 84 ? -9.997 2.233 16.464 1.00 90.75 84 LEU A CA 1
ATOM 635 C C . LEU A 1 84 ? -11.255 2.830 17.109 1.00 90.75 84 LEU A C 1
ATOM 637 O O . LEU A 1 84 ? -11.726 2.287 18.107 1.00 90.75 84 LEU A O 1
ATOM 641 N N . LYS A 1 85 ? -11.825 3.898 16.534 1.00 94.38 85 LYS A N 1
ATOM 642 C CA . LYS A 1 85 ? -13.057 4.540 17.028 1.00 94.38 85 LYS A CA 1
ATOM 643 C C . LYS A 1 85 ? -14.217 3.544 17.122 1.00 94.38 85 LYS A C 1
ATOM 645 O O . LYS A 1 85 ? -14.791 3.412 18.200 1.00 94.38 85 LYS A O 1
ATOM 650 N N . LYS A 1 86 ? -14.453 2.748 16.072 1.00 91.94 86 LYS A N 1
ATOM 651 C CA . LYS A 1 86 ? -15.456 1.664 16.081 1.00 91.94 86 LYS A CA 1
ATOM 652 C C . LYS A 1 86 ? -15.238 0.661 17.217 1.00 91.94 86 LYS A C 1
ATOM 654 O O . LYS A 1 86 ? -16.186 0.183 17.828 1.00 91.94 86 LYS A O 1
ATOM 659 N N . GLY A 1 87 ? -13.984 0.313 17.511 1.00 88.69 87 GLY A N 1
ATOM 660 C CA . GLY A 1 87 ? -13.658 -0.556 18.645 1.00 88.69 87 GLY A CA 1
ATOM 661 C C . GLY A 1 87 ? -13.972 0.092 19.996 1.00 88.69 87 GLY A C 1
ATOM 662 O O . GLY A 1 87 ? -14.468 -0.577 20.899 1.00 88.69 87 GLY A O 1
ATOM 663 N N . LEU A 1 88 ? -13.715 1.395 20.134 1.00 92.31 88 LEU A N 1
ATOM 664 C CA . LEU A 1 88 ? -13.983 2.147 21.363 1.00 92.31 88 LEU A CA 1
ATOM 665 C C . LEU A 1 88 ? -15.481 2.297 21.648 1.00 92.31 88 LEU A C 1
ATOM 667 O O . LEU A 1 88 ? -15.863 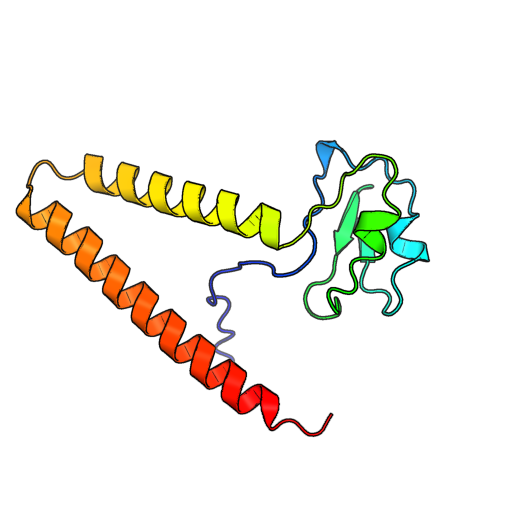2.267 22.817 1.00 92.31 88 LEU A O 1
ATOM 671 N N . GLU A 1 89 ? -16.314 2.417 20.613 1.00 92.44 89 GLU A N 1
ATOM 672 C CA . GLU A 1 89 ? -17.782 2.478 20.727 1.00 92.44 89 GLU A CA 1
ATOM 673 C C . GLU A 1 89 ? -18.371 1.227 21.401 1.00 92.44 89 GLU A C 1
ATOM 675 O O . GLU A 1 89 ? -19.373 1.320 22.106 1.00 92.44 89 GLU A O 1
ATOM 680 N N . LYS A 1 90 ? -17.700 0.071 21.292 1.00 89.94 90 LYS A N 1
ATOM 681 C CA . LYS A 1 90 ? -18.136 -1.188 21.922 1.00 89.94 90 LYS A CA 1
ATOM 682 C C . LYS A 1 90 ? -18.000 -1.205 23.451 1.00 89.94 90 LYS A C 1
ATOM 684 O O . LYS A 1 90 ? -18.559 -2.082 24.100 1.00 89.94 90 LYS A O 1
ATOM 689 N N . SER A 1 91 ? -17.256 -0.270 24.050 1.00 87.44 91 SER A N 1
ATOM 690 C CA . SER A 1 91 ? -17.016 -0.223 25.498 1.00 87.44 91 SER A CA 1
ATOM 691 C C . SER A 1 91 ? -17.589 1.048 26.123 1.00 87.44 91 SER A C 1
ATOM 693 O O . SER A 1 91 ? -17.008 2.129 26.002 1.00 87.44 91 SER A O 1
ATOM 695 N N . LYS A 1 92 ? -18.638 0.908 26.942 1.00 89.19 92 LYS A N 1
ATOM 696 C CA . LYS A 1 92 ? -19.218 2.025 27.715 1.00 89.19 92 LYS A CA 1
ATOM 697 C C . LYS A 1 92 ? -18.274 2.555 28.814 1.00 89.19 92 LYS A C 1
ATOM 699 O O . LYS A 1 92 ? -18.336 3.722 29.193 1.00 89.19 92 LYS A O 1
ATOM 704 N N . ASN A 1 93 ? -17.317 1.745 29.279 1.00 93.25 93 ASN A N 1
ATOM 705 C CA . ASN A 1 93 ? -16.387 2.119 30.348 1.00 93.25 93 ASN A CA 1
ATOM 706 C C . ASN A 1 93 ? -15.226 3.012 29.844 1.00 93.25 93 ASN A C 1
ATOM 708 O O . ASN A 1 93 ? -14.452 2.634 28.959 1.00 93.25 93 ASN A O 1
ATOM 712 N N . LYS A 1 94 ? -15.061 4.203 30.443 1.00 91.38 94 LYS A N 1
ATOM 713 C CA . LYS A 1 94 ? -14.003 5.183 30.104 1.00 91.38 94 LYS A CA 1
ATOM 714 C C . LYS A 1 94 ? -12.584 4.668 30.395 1.00 91.38 94 LYS A C 1
ATOM 716 O O . LYS A 1 94 ? -11.675 4.918 29.603 1.00 91.38 94 LYS A O 1
ATOM 721 N N . LYS A 1 95 ? -12.379 3.941 31.500 1.00 93.81 95 LYS A N 1
ATOM 722 C CA . LYS A 1 95 ? -11.082 3.348 31.886 1.00 93.81 95 LYS A CA 1
ATOM 723 C C . LYS A 1 95 ? -10.670 2.254 30.898 1.00 93.81 95 LYS A C 1
ATOM 725 O O . LYS A 1 95 ? -9.520 2.245 30.456 1.00 93.81 95 LYS A O 1
ATOM 730 N N . SER A 1 96 ? -11.611 1.407 30.480 1.00 92.06 96 SER A N 1
ATOM 731 C CA . SER A 1 96 ? -11.383 0.378 29.456 1.00 92.06 96 SER A CA 1
ATOM 732 C C . SER A 1 96 ? -10.995 0.993 28.110 1.00 92.06 96 SER A C 1
ATOM 734 O O . SER A 1 96 ? -9.960 0.622 27.559 1.00 92.06 96 SER A O 1
ATOM 736 N N . ARG A 1 97 ? -11.720 2.021 27.638 1.00 93.81 97 ARG A N 1
ATOM 737 C CA . ARG A 1 97 ? -11.372 2.761 26.406 1.00 93.81 97 ARG A CA 1
ATOM 738 C C . ARG A 1 97 ? -9.952 3.337 26.449 1.00 93.81 97 ARG A C 1
ATOM 740 O O . ARG A 1 97 ? -9.173 3.119 25.523 1.00 93.81 97 ARG A O 1
ATOM 747 N N . LYS A 1 98 ? -9.569 4.000 27.550 1.00 94.94 98 LYS A N 1
ATOM 748 C CA . LYS A 1 98 ? -8.194 4.506 27.746 1.00 94.94 98 LYS A CA 1
ATOM 749 C C . LYS A 1 98 ? -7.153 3.381 27.676 1.00 94.94 98 LYS A C 1
ATOM 751 O O . LYS A 1 98 ? -6.102 3.553 27.057 1.00 94.94 98 LYS A O 1
ATOM 756 N N . ARG A 1 99 ? -7.437 2.223 28.283 1.00 95.00 99 ARG A N 1
ATOM 757 C CA . ARG A 1 99 ? -6.539 1.057 28.259 1.00 95.00 99 ARG A CA 1
ATOM 758 C C . ARG A 1 99 ? -6.400 0.475 26.851 1.00 95.00 99 ARG A C 1
ATOM 760 O O . ARG A 1 99 ? -5.281 0.157 26.461 1.00 95.00 99 ARG A O 1
ATOM 767 N N . MET A 1 100 ? -7.485 0.401 26.078 1.00 92.12 100 MET A N 1
ATOM 768 C CA . MET A 1 100 ? -7.464 -0.055 24.680 1.00 92.12 100 MET A CA 1
ATOM 769 C C . MET A 1 100 ? -6.553 0.821 23.817 1.00 92.12 100 MET A C 1
ATOM 771 O O . MET A 1 100 ? -5.658 0.299 23.152 1.00 92.12 100 MET A O 1
ATOM 775 N N . VAL A 1 101 ? -6.712 2.149 23.891 1.00 95.25 101 VAL A N 1
ATOM 776 C CA . VAL A 1 101 ? -5.845 3.093 23.163 1.00 95.25 101 VAL A CA 1
ATOM 777 C C . VAL A 1 101 ? -4.388 2.927 23.597 1.00 95.25 101 VAL A C 1
ATOM 779 O O . VAL A 1 101 ? -3.512 2.766 22.751 1.00 95.25 101 VAL A O 1
ATOM 782 N N . LYS A 1 102 ? -4.116 2.876 24.909 1.00 96.62 102 LYS A N 1
ATOM 783 C CA . LYS A 1 102 ? -2.754 2.695 25.438 1.00 96.62 102 LYS A CA 1
ATOM 784 C C . LYS A 1 102 ? -2.116 1.387 24.962 1.00 96.62 102 LYS A C 1
ATOM 786 O O . LYS A 1 102 ? -0.94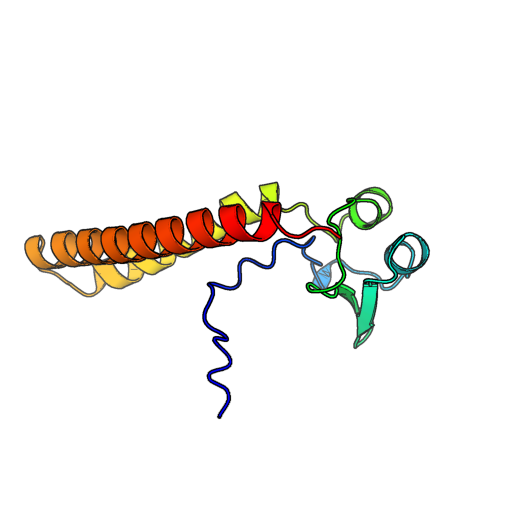0 1.379 24.604 1.00 96.62 102 LYS A O 1
ATOM 791 N N . ASN A 1 103 ? -2.873 0.292 24.939 1.00 93.88 103 ASN A N 1
ATOM 792 C CA . ASN A 1 103 ? -2.398 -0.998 24.443 1.00 93.88 103 ASN A CA 1
ATOM 793 C C . ASN A 1 103 ? -2.093 -0.940 22.943 1.00 93.88 103 ASN A C 1
ATOM 795 O O . ASN A 1 103 ? -1.020 -1.381 22.535 1.00 93.88 103 ASN A O 1
ATOM 799 N N . ARG A 1 104 ? -2.967 -0.323 22.137 1.00 93.56 104 ARG A N 1
ATOM 800 C CA . ARG A 1 104 ? -2.717 -0.133 20.702 1.00 93.56 104 ARG A CA 1
ATOM 801 C C . ARG A 1 104 ? -1.477 0.724 20.453 1.00 93.56 104 ARG A C 1
ATOM 803 O O . ARG A 1 104 ? -0.631 0.345 19.653 1.00 93.56 104 ARG A O 1
ATOM 810 N N . MET A 1 105 ? -1.311 1.825 21.187 1.00 95.44 105 MET A N 1
ATOM 811 C CA . MET A 1 105 ? -0.105 2.657 21.107 1.00 95.44 105 MET A CA 1
ATOM 812 C C . MET A 1 105 ? 1.163 1.870 21.459 1.00 95.44 105 MET A C 1
ATOM 814 O O . MET A 1 105 ? 2.182 2.030 20.796 1.00 95.44 105 MET A O 1
ATOM 818 N N . ARG A 1 106 ? 1.124 1.011 22.487 1.00 96.25 106 ARG A N 1
ATOM 819 C CA . ARG A 1 106 ? 2.260 0.145 22.849 1.00 96.25 106 ARG A CA 1
ATOM 820 C C . ARG A 1 106 ? 2.610 -0.834 21.727 1.00 96.25 106 ARG A C 1
ATOM 822 O O . ARG A 1 106 ? 3.788 -0.973 21.414 1.00 96.25 106 ARG A O 1
ATOM 829 N N . GLN A 1 107 ? 1.606 -1.461 21.111 1.00 92.56 107 GLN A N 1
ATOM 830 C CA . GLN A 1 107 ? 1.800 -2.355 19.963 1.00 92.56 107 GLN A CA 1
ATOM 831 C C . GLN A 1 107 ? 2.456 -1.620 18.787 1.00 92.56 107 GLN A C 1
ATOM 833 O O . GLN A 1 107 ? 3.476 -2.076 18.282 1.00 92.56 107 GLN A O 1
ATOM 838 N N . LEU A 1 108 ? 1.932 -0.447 18.414 1.00 91.00 108 LEU A N 1
ATOM 839 C CA . LEU A 1 108 ? 2.481 0.363 17.320 1.00 91.00 108 LEU A CA 1
ATOM 840 C C . LEU A 1 108 ? 3.921 0.819 17.601 1.00 91.00 108 LEU A C 1
ATOM 842 O O . LEU A 1 108 ? 4.767 0.755 16.718 1.00 91.00 108 LEU A O 1
ATOM 846 N N . LYS A 1 109 ? 4.238 1.209 18.843 1.00 95.12 109 LYS A N 1
ATOM 847 C CA . LYS A 1 109 ? 5.614 1.557 19.245 1.00 95.12 109 LYS A CA 1
ATOM 848 C C . LYS A 1 109 ? 6.575 0.372 19.146 1.00 95.12 109 LYS A C 1
ATOM 850 O O . LYS A 1 109 ? 7.738 0.558 18.801 1.00 95.12 109 LYS A O 1
ATOM 855 N N . MET A 1 110 ? 6.114 -0.838 19.467 1.00 92.56 110 MET A N 1
ATOM 856 C CA . MET A 1 110 ? 6.929 -2.042 19.301 1.00 92.56 110 MET A CA 1
ATOM 857 C C . MET A 1 110 ? 7.189 -2.323 17.818 1.00 92.56 110 MET A C 1
ATOM 859 O O . MET A 1 110 ? 8.327 -2.592 17.444 1.00 92.56 110 MET A O 1
ATOM 863 N N . GLN A 1 111 ? 6.162 -2.201 16.973 1.00 88.94 111 GLN A N 1
ATOM 864 C CA . GLN A 1 111 ? 6.305 -2.349 15.523 1.00 88.94 111 GLN A CA 1
ATOM 865 C C . GLN A 1 111 ? 7.274 -1.314 14.938 1.00 88.94 111 GLN A C 1
ATOM 867 O O . GLN A 1 111 ? 8.189 -1.698 14.220 1.00 88.94 111 GLN A O 1
ATOM 872 N N . ASP A 1 112 ? 7.152 -0.035 15.307 1.00 91.31 112 ASP A N 1
ATOM 873 C CA . ASP A 1 112 ? 8.090 1.024 14.898 1.00 91.31 112 ASP A CA 1
ATOM 874 C C . ASP A 1 112 ? 9.534 0.695 15.308 1.00 91.31 112 ASP A C 1
ATOM 876 O O . ASP A 1 112 ? 10.455 0.827 14.505 1.00 91.31 112 ASP A O 1
ATOM 880 N N . ARG A 1 113 ? 9.742 0.173 16.524 1.00 94.69 113 ARG A N 1
ATOM 881 C CA . ARG A 1 113 ? 11.069 -0.271 16.973 1.00 94.69 113 ARG A CA 1
ATOM 882 C C . ARG A 1 113 ? 11.628 -1.395 16.101 1.00 94.69 113 ARG A C 1
ATOM 884 O O . ARG A 1 113 ? 12.805 -1.336 15.749 1.00 94.69 113 ARG A O 1
ATOM 891 N N . ILE A 1 114 ? 10.820 -2.409 15.790 1.00 90.75 114 ILE A N 1
ATOM 892 C CA . ILE A 1 114 ? 11.227 -3.519 14.917 1.00 90.75 114 ILE A CA 1
ATOM 893 C C . ILE A 1 114 ? 11.592 -2.965 13.540 1.00 90.75 114 ILE A C 1
ATOM 895 O O . ILE A 1 114 ? 12.714 -3.174 13.095 1.00 90.75 114 ILE A O 1
ATOM 899 N N . ILE A 1 115 ? 10.706 -2.169 12.935 1.00 88.31 115 ILE A N 1
ATOM 900 C CA . ILE A 1 115 ? 10.903 -1.562 11.612 1.00 88.31 115 ILE A CA 1
ATOM 901 C C . ILE A 1 115 ? 12.200 -0.750 11.564 1.00 88.31 115 ILE A C 1
ATOM 903 O O . ILE A 1 115 ? 13.013 -0.943 10.665 1.00 88.31 115 ILE A O 1
ATOM 907 N N . ARG A 1 116 ? 12.444 0.127 12.545 1.00 92.50 116 ARG A N 1
ATOM 908 C CA . ARG A 1 116 ? 13.670 0.941 12.590 1.00 92.50 116 ARG A CA 1
ATOM 909 C C . ARG A 1 116 ? 14.932 0.092 12.684 1.00 92.50 116 ARG A C 1
ATOM 911 O O . ARG A 1 116 ? 15.923 0.417 12.035 1.00 92.50 116 ARG A O 1
ATOM 918 N N . LYS A 1 117 ? 14.905 -0.979 13.483 1.00 94.25 117 LYS A N 1
ATOM 919 C CA . LYS A 1 117 ? 16.030 -1.917 13.579 1.00 94.25 117 LYS A CA 1
ATOM 920 C C . LYS A 1 117 ? 16.235 -2.662 12.263 1.00 94.25 117 LYS A C 1
ATOM 922 O O . LYS A 1 117 ? 17.352 -2.681 11.774 1.00 94.25 117 LYS A O 1
ATOM 927 N N . THR A 1 118 ? 15.172 -3.177 11.650 1.00 92.06 118 THR A N 1
ATOM 928 C CA . THR A 1 118 ? 15.245 -3.835 10.339 1.00 92.06 118 THR A CA 1
ATOM 929 C C . THR A 1 118 ? 15.831 -2.906 9.276 1.00 92.06 118 THR A C 1
ATOM 931 O O . THR A 1 118 ? 16.763 -3.297 8.585 1.00 92.06 118 THR A O 1
ATOM 934 N N . ILE A 1 119 ? 15.371 -1.651 9.191 1.00 90.81 119 ILE A N 1
ATOM 935 C CA . ILE A 1 119 ? 15.926 -0.653 8.259 1.00 90.81 119 ILE A CA 1
ATOM 936 C C . ILE A 1 119 ? 17.417 -0.416 8.523 1.00 90.81 119 ILE A C 1
ATOM 938 O O . ILE A 1 119 ? 18.184 -0.245 7.578 1.00 90.81 119 ILE A O 1
ATOM 942 N N . LYS A 1 120 ? 17.840 -0.386 9.793 1.00 94.81 120 LYS A N 1
ATOM 943 C CA . LYS A 1 120 ? 19.256 -0.245 10.149 1.00 94.81 120 LYS A CA 1
ATOM 944 C C . LYS A 1 120 ? 20.080 -1.410 9.593 1.00 94.81 120 LYS A C 1
ATOM 946 O O . LYS A 1 120 ? 21.086 -1.150 8.949 1.00 94.81 120 LYS A O 1
ATOM 951 N N . GLU A 1 121 ? 19.627 -2.647 9.778 1.00 95.12 121 GLU A N 1
ATOM 952 C CA . GLU A 1 121 ? 20.310 -3.832 9.239 1.00 95.12 121 GLU A CA 1
ATOM 953 C C . GLU A 1 121 ? 20.344 -3.829 7.704 1.00 95.12 121 GLU A C 1
ATOM 955 O O . GLU A 1 121 ? 21.385 -4.084 7.107 1.00 95.12 121 GLU A O 1
ATOM 960 N N . MET A 1 122 ? 19.243 -3.443 7.048 1.00 91.38 122 MET A N 1
ATOM 961 C CA . MET A 1 122 ? 19.181 -3.367 5.582 1.00 91.38 122 MET A CA 1
ATOM 962 C C . MET A 1 122 ? 20.218 -2.404 4.984 1.00 91.38 122 MET A C 1
ATOM 964 O O . MET A 1 122 ? 20.700 -2.644 3.883 1.00 91.38 122 MET A O 1
ATOM 968 N N . LYS A 1 123 ? 20.603 -1.336 5.699 1.00 90.88 123 LYS A N 1
ATOM 969 C CA . LYS A 1 123 ? 21.648 -0.395 5.247 1.00 90.88 123 LYS A CA 1
ATOM 970 C C . LYS A 1 123 ? 23.052 -0.999 5.218 1.00 90.88 123 LYS A C 1
ATOM 972 O O . LYS A 1 123 ? 23.937 -0.413 4.605 1.00 90.88 123 LYS A O 1
ATOM 977 N N . HIS A 1 124 ? 23.268 -2.120 5.899 1.00 93.25 124 HIS A N 1
ATOM 978 C CA . HIS A 1 124 ? 24.554 -2.813 5.923 1.00 93.25 124 HIS A CA 1
ATOM 979 C C . HIS A 1 124 ? 24.675 -3.884 4.829 1.00 93.25 124 HIS A C 1
ATOM 981 O O . HIS A 1 124 ? 25.743 -4.477 4.676 1.00 93.25 124 HIS A O 1
ATOM 987 N N . LEU A 1 125 ? 23.614 -4.118 4.049 1.00 91.38 125 LEU A N 1
ATOM 988 C CA . LEU A 1 125 ? 23.658 -5.006 2.894 1.00 91.38 125 LEU A CA 1
ATOM 989 C C . LEU A 1 125 ? 24.525 -4.367 1.796 1.00 91.38 125 LEU A C 1
ATOM 991 O O . LEU A 1 125 ? 24.229 -3.272 1.324 1.00 91.38 125 LEU A O 1
ATOM 995 N N . LYS A 1 126 ? 25.609 -5.043 1.406 1.00 80.19 126 LYS A N 1
ATOM 996 C CA . LYS A 1 126 ? 26.474 -4.649 0.284 1.00 80.19 126 LYS A CA 1
ATOM 997 C C . LYS A 1 126 ? 25.894 -5.225 -1.015 1.00 80.19 126 LYS A C 1
ATOM 999 O O . LYS A 1 126 ? 26.298 -6.314 -1.417 1.00 80.19 126 LYS A O 1
ATOM 1004 N N . LEU A 1 127 ? 24.905 -4.542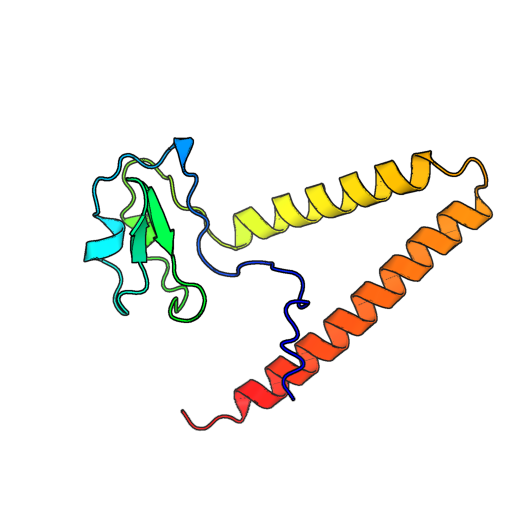 -1.590 1.00 79.38 127 LEU A N 1
ATOM 1005 C CA . LEU A 1 127 ? 24.253 -4.891 -2.861 1.00 79.38 127 LEU A CA 1
ATOM 1006 C C . LEU A 1 127 ? 24.673 -3.935 -3.978 1.00 79.38 127 LEU A C 1
ATOM 1008 O O . LEU A 1 127 ? 24.916 -2.749 -3.657 1.00 79.38 127 LEU A O 1
#